Protein AF-A0A1Y1MPZ2-F1 (afdb_monomer)

Structure (mmCIF, N/CA/C/O backbone):
data_AF-A0A1Y1MPZ2-F1
#
_entry.id   AF-A0A1Y1MPZ2-F1
#
loop_
_atom_site.group_PDB
_atom_site.id
_atom_site.type_symbol
_atom_site.label_atom_id
_atom_site.label_alt_id
_atom_site.label_comp_id
_atom_site.label_asym_id
_atom_site.label_entity_id
_atom_site.label_seq_id
_atom_site.pdbx_PDB_ins_code
_atom_site.Cartn_x
_atom_site.Cartn_y
_atom_site.Cartn_z
_atom_site.occupancy
_atom_site.B_iso_or_equiv
_atom_site.auth_seq_id
_atom_site.auth_comp_id
_atom_site.auth_asym_id
_atom_site.auth_atom_id
_atom_site.pdbx_PDB_model_num
ATOM 1 N N . PHE A 1 1 ? 9.735 8.021 -10.356 1.00 77.62 1 PHE A N 1
ATOM 2 C CA . PHE A 1 1 ? 9.287 7.492 -9.052 1.00 77.62 1 PHE A CA 1
ATOM 3 C C . PHE A 1 1 ? 9.782 8.334 -7.875 1.00 77.62 1 PHE A C 1
ATOM 5 O O . PHE A 1 1 ? 8.952 8.778 -7.100 1.00 77.62 1 PHE A O 1
ATOM 12 N N . ASN A 1 2 ? 11.083 8.652 -7.779 1.00 78.06 2 ASN A N 1
ATOM 13 C CA . ASN A 1 2 ? 11.652 9.452 -6.675 1.00 78.06 2 ASN A CA 1
ATOM 14 C C . ASN A 1 2 ? 10.893 10.761 -6.372 1.00 78.06 2 ASN A C 1
ATOM 16 O O . ASN A 1 2 ? 10.450 10.949 -5.243 1.00 78.06 2 ASN A O 1
ATOM 20 N N . THR A 1 3 ? 10.667 11.617 -7.374 1.00 84.56 3 THR A N 1
ATOM 21 C CA . THR A 1 3 ? 9.892 12.864 -7.208 1.00 84.56 3 THR A CA 1
ATOM 22 C C . THR A 1 3 ? 8.439 12.598 -6.813 1.00 84.56 3 THR A C 1
ATOM 24 O O . THR A 1 3 ? 7.877 13.330 -6.008 1.00 84.56 3 THR A O 1
ATOM 27 N N . GLY A 1 4 ? 7.842 11.518 -7.328 1.00 84.25 4 GLY A N 1
ATOM 28 C CA . GLY A 1 4 ? 6.478 11.108 -6.990 1.00 84.25 4 GLY A CA 1
ATOM 29 C C . GLY A 1 4 ? 6.336 10.711 -5.521 1.00 84.25 4 GLY A C 1
ATOM 30 O O . GLY A 1 4 ? 5.434 11.198 -4.853 1.00 84.25 4 GLY A O 1
ATOM 31 N N . ILE A 1 5 ? 7.264 9.910 -4.980 1.00 87.06 5 ILE A N 1
ATOM 32 C CA . ILE A 1 5 ? 7.264 9.573 -3.546 1.00 87.06 5 ILE A CA 1
ATOM 33 C C . ILE A 1 5 ? 7.467 10.825 -2.693 1.00 87.06 5 ILE A C 1
ATOM 35 O O . ILE A 1 5 ? 6.791 10.989 -1.683 1.00 87.06 5 ILE A O 1
ATOM 39 N N . GLN A 1 6 ? 8.387 11.712 -3.080 1.00 88.12 6 GLN A N 1
ATOM 40 C CA . GLN A 1 6 ? 8.620 12.947 -2.330 1.00 88.12 6 GLN A CA 1
ATOM 41 C C . GLN A 1 6 ? 7.389 13.859 -2.331 1.00 88.12 6 GLN A C 1
ATOM 43 O O . GLN A 1 6 ? 7.034 14.399 -1.285 1.00 88.12 6 GLN A O 1
ATOM 48 N N . ALA A 1 7 ? 6.695 13.965 -3.465 1.00 89.44 7 ALA A N 1
ATOM 49 C CA . ALA A 1 7 ? 5.423 14.668 -3.544 1.00 89.44 7 ALA A CA 1
ATOM 50 C C . ALA A 1 7 ? 4.357 14.003 -2.658 1.00 89.44 7 ALA A C 1
ATOM 52 O O . ALA A 1 7 ? 3.693 14.694 -1.893 1.00 89.44 7 ALA A O 1
ATOM 53 N N . LEU A 1 8 ? 4.232 12.671 -2.691 1.00 89.75 8 LEU A N 1
ATOM 54 C CA . LEU A 1 8 ? 3.286 11.937 -1.844 1.00 89.75 8 LEU A CA 1
ATOM 55 C C . LEU A 1 8 ? 3.569 12.124 -0.349 1.00 89.75 8 LEU A C 1
ATOM 57 O O . LEU A 1 8 ? 2.631 12.301 0.419 1.00 89.75 8 LEU A O 1
ATOM 61 N N . LEU A 1 9 ? 4.837 12.138 0.068 1.00 90.06 9 LEU A N 1
ATOM 62 C CA . LEU A 1 9 ? 5.219 12.429 1.453 1.00 90.06 9 LEU A CA 1
ATOM 63 C C . LEU A 1 9 ? 4.809 13.846 1.858 1.00 90.06 9 LEU A C 1
ATOM 65 O O . LEU A 1 9 ? 4.215 14.035 2.918 1.00 90.06 9 LEU A O 1
ATOM 69 N N . LEU A 1 10 ? 5.091 14.841 1.013 1.00 89.38 10 LEU A N 1
ATOM 70 C CA . LEU A 1 10 ? 4.694 16.224 1.275 1.00 89.38 10 LEU A CA 1
ATOM 71 C C . LEU A 1 10 ? 3.170 16.354 1.393 1.00 89.38 10 LEU A C 1
ATOM 73 O O . LEU A 1 10 ? 2.674 16.977 2.332 1.00 89.38 10 LEU A O 1
ATOM 77 N N . ILE A 1 11 ? 2.432 15.732 0.470 1.00 88.44 11 ILE A N 1
ATOM 78 C CA . ILE A 1 11 ? 0.968 15.725 0.483 1.00 88.44 11 ILE A CA 1
ATOM 79 C C . ILE A 1 11 ? 0.456 15.017 1.738 1.00 88.44 11 ILE A C 1
ATOM 81 O O . ILE A 1 11 ? -0.431 15.555 2.385 1.00 88.44 11 ILE A O 1
ATOM 85 N N . GLN A 1 12 ? 1.043 13.888 2.150 1.00 88.00 12 GLN A N 1
ATOM 86 C CA . GLN A 1 12 ? 0.675 13.211 3.396 1.00 88.00 12 GLN A CA 1
ATOM 87 C C . GLN A 1 12 ? 0.804 14.153 4.600 1.00 88.00 12 GLN A C 1
ATOM 89 O O . GLN A 1 12 ? -0.113 14.244 5.413 1.00 88.00 12 GLN A O 1
ATOM 94 N N . HIS A 1 13 ? 1.928 14.866 4.713 1.00 87.12 13 HIS A N 1
ATOM 95 C CA . HIS A 1 13 ? 2.152 15.818 5.801 1.00 87.12 13 HIS A CA 1
ATOM 96 C C . HIS A 1 13 ? 1.120 16.953 5.794 1.00 87.12 13 HIS A C 1
ATOM 98 O O . HIS A 1 13 ? 0.600 17.317 6.848 1.00 87.12 13 HIS A O 1
ATOM 104 N N . LEU A 1 14 ? 0.786 17.483 4.616 1.00 85.62 14 LEU A N 1
ATOM 105 C CA . LEU A 1 14 ? -0.201 18.552 4.480 1.00 85.62 14 LEU A CA 1
ATOM 106 C C . LEU A 1 14 ? -1.631 18.067 4.766 1.00 85.62 14 LEU A C 1
ATOM 108 O O . LEU A 1 14 ? -2.375 18.738 5.484 1.00 85.62 14 LEU A O 1
ATOM 112 N N . SER A 1 15 ? -2.005 1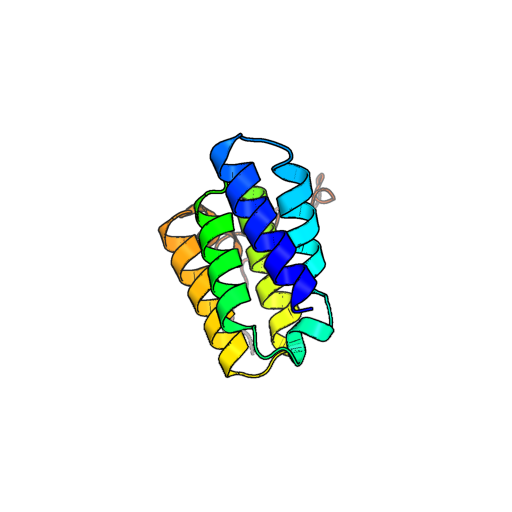6.901 4.235 1.00 84.88 15 SER A N 1
ATOM 113 C CA . SER A 1 15 ? -3.309 16.274 4.453 1.00 84.88 15 SER A CA 1
ATOM 114 C C . SER A 1 15 ? -3.516 15.934 5.925 1.00 84.88 15 SER A C 1
ATOM 116 O O . SER A 1 15 ? -4.572 16.254 6.456 1.00 84.88 15 SER A O 1
ATOM 118 N N . ALA A 1 16 ? -2.507 15.395 6.614 1.00 80.81 16 ALA A N 1
ATOM 119 C CA . ALA A 1 16 ? -2.590 15.116 8.048 1.00 80.81 16 ALA A CA 1
ATOM 120 C C . ALA A 1 16 ? -2.696 16.395 8.898 1.00 80.81 16 ALA A C 1
ATOM 122 O O . ALA A 1 16 ? -3.426 16.423 9.883 1.00 80.81 16 ALA A O 1
ATOM 123 N N . ALA A 1 17 ? -1.995 17.470 8.521 1.00 82.75 17 ALA A N 1
ATOM 124 C CA . ALA A 1 17 ? -2.002 18.717 9.287 1.00 82.75 17 ALA A CA 1
ATOM 125 C C . ALA A 1 17 ? -3.283 19.546 9.106 1.00 82.75 17 ALA A C 1
ATOM 127 O O . ALA A 1 17 ? -3.646 20.314 9.996 1.00 82.75 17 ALA A O 1
ATOM 128 N N . ARG A 1 18 ? -3.938 19.458 7.939 1.00 80.62 18 ARG A N 1
ATOM 129 C CA . ARG A 1 18 ? -5.064 20.341 7.582 1.00 80.62 18 ARG A CA 1
ATOM 130 C C . ARG A 1 18 ? -6.349 19.617 7.172 1.00 80.62 18 ARG A C 1
ATOM 132 O O . ARG A 1 18 ? -7.303 20.291 6.803 1.00 80.62 18 ARG A O 1
ATOM 139 N N . ASN A 1 19 ? -6.388 18.282 7.214 1.00 75.00 19 ASN A N 1
ATOM 140 C CA . ASN A 1 19 ? -7.499 17.449 6.719 1.00 75.00 19 ASN A CA 1
ATOM 141 C C . ASN A 1 19 ? -7.942 17.800 5.286 1.00 75.00 19 ASN A C 1
ATOM 143 O O . ASN A 1 19 ? -9.106 17.663 4.912 1.00 75.00 19 ASN A O 1
ATOM 147 N N . LEU A 1 20 ? -7.005 18.275 4.463 1.00 77.38 20 LEU A N 1
ATOM 148 C CA . LEU A 1 20 ? -7.274 18.681 3.089 1.00 77.38 20 LEU A CA 1
ATOM 149 C C . LEU A 1 20 ? -7.001 17.525 2.127 1.00 77.38 20 LEU A C 1
ATOM 151 O O . LEU A 1 20 ? -5.930 16.917 2.151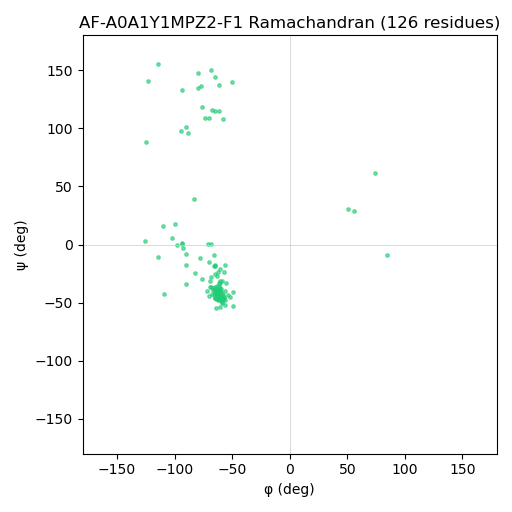 1.00 77.38 20 LEU A O 1
ATOM 155 N N . ALA A 1 21 ? -7.952 17.289 1.218 1.00 78.75 21 ALA A N 1
ATOM 156 C CA . ALA A 1 21 ? -7.815 16.384 0.074 1.00 78.75 21 ALA A CA 1
ATOM 157 C C . ALA A 1 21 ? -7.414 14.932 0.422 1.00 78.75 21 ALA A C 1
ATOM 159 O O . ALA A 1 21 ? -6.816 14.246 -0.408 1.00 78.75 21 ALA A O 1
ATOM 160 N N . THR A 1 22 ? -7.783 14.453 1.612 1.00 84.62 22 THR A N 1
ATOM 161 C CA . THR A 1 22 ? -7.447 13.118 2.130 1.00 84.62 22 THR A CA 1
ATOM 162 C C . THR A 1 22 ? -7.845 11.991 1.170 1.00 84.62 22 THR A C 1
ATOM 164 O O . THR A 1 22 ? -7.033 11.117 0.874 1.00 84.62 22 THR A O 1
ATOM 167 N N . ASP A 1 23 ? -9.040 12.051 0.576 1.00 87.44 23 ASP A N 1
ATOM 168 C CA . ASP A 1 23 ? -9.494 11.020 -0.370 1.00 87.44 23 ASP A CA 1
ATOM 169 C C . ASP A 1 23 ? -8.683 10.998 -1.668 1.00 87.44 23 ASP A C 1
ATOM 171 O O . ASP A 1 23 ? -8.343 9.930 -2.182 1.00 87.44 23 ASP A O 1
ATOM 175 N N . ARG A 1 24 ? -8.308 12.176 -2.185 1.00 90.19 24 ARG A N 1
ATOM 176 C CA . ARG A 1 24 ? -7.434 12.275 -3.365 1.00 90.19 24 ARG A CA 1
ATOM 177 C C . ARG A 1 24 ? -6.046 11.718 -3.068 1.00 90.19 24 ARG A C 1
ATOM 179 O O . ARG A 1 24 ? -5.474 11.037 -3.920 1.00 90.19 24 ARG A O 1
ATOM 186 N N . PHE A 1 25 ? -5.525 11.976 -1.869 1.00 92.88 25 PHE A N 1
ATOM 187 C CA . PHE A 1 25 ? -4.253 11.418 -1.425 1.00 92.88 25 PHE A CA 1
ATOM 188 C C . PHE A 1 25 ? -4.296 9.888 -1.404 1.00 92.88 25 PHE A C 1
ATOM 190 O O . PHE A 1 25 ? -3.469 9.262 -2.066 1.00 92.88 25 PHE A O 1
ATOM 197 N N . TYR A 1 26 ? -5.276 9.280 -0.727 1.00 95.19 26 TYR A N 1
ATOM 198 C CA . TYR A 1 26 ? -5.351 7.820 -0.651 1.00 95.19 26 TYR A CA 1
ATOM 199 C C . TYR A 1 26 ? -5.613 7.170 -2.004 1.00 95.19 26 TYR A C 1
ATOM 201 O O . TYR A 1 26 ? -5.024 6.133 -2.289 1.00 95.19 26 TYR A O 1
ATOM 209 N N . ARG A 1 27 ? -6.421 7.782 -2.873 1.00 94.81 27 ARG A N 1
ATOM 210 C CA . ARG A 1 27 ? -6.594 7.288 -4.244 1.00 94.81 27 ARG A CA 1
ATOM 211 C C . ARG A 1 27 ? -5.270 7.280 -5.011 1.00 94.81 27 ARG A C 1
ATOM 213 O O . ARG A 1 27 ? -4.911 6.265 -5.597 1.00 94.81 27 ARG A O 1
ATOM 220 N N . THR A 1 28 ? -4.515 8.376 -4.953 1.00 94.69 28 THR A N 1
ATOM 221 C CA . THR A 1 28 ? -3.208 8.471 -5.626 1.00 94.69 28 THR A CA 1
ATOM 222 C C . THR A 1 28 ? -2.206 7.472 -5.040 1.00 94.69 28 THR A C 1
ATOM 224 O O . THR A 1 28 ? -1.466 6.815 -5.771 1.00 94.69 28 THR A O 1
ATOM 227 N N . LEU A 1 29 ? -2.193 7.319 -3.712 1.00 96.25 29 LEU A N 1
ATOM 228 C CA . LEU A 1 29 ? -1.347 6.343 -3.031 1.00 96.25 29 LEU A CA 1
ATOM 229 C C . LEU A 1 29 ? -1.721 4.907 -3.430 1.00 96.25 29 LEU A C 1
ATOM 231 O O . LEU A 1 29 ? -0.830 4.102 -3.685 1.00 96.25 29 LEU A O 1
ATOM 235 N N . TYR A 1 30 ? -3.013 4.603 -3.549 1.00 97.19 30 TYR A N 1
ATOM 236 C CA . TYR A 1 30 ? -3.514 3.301 -3.982 1.00 97.19 30 TYR A CA 1
ATOM 237 C C . TYR A 1 30 ? -3.103 2.979 -5.421 1.00 97.19 30 TYR A C 1
ATOM 239 O O . TYR A 1 30 ? -2.582 1.901 -5.688 1.00 97.19 30 TYR A O 1
ATOM 247 N N . GLU A 1 31 ? -3.273 3.932 -6.340 1.00 95.38 31 GLU A N 1
ATOM 248 C CA . GLU A 1 31 ? -2.850 3.791 -7.738 1.00 95.38 31 GLU A CA 1
ATOM 249 C C . GLU A 1 31 ? -1.325 3.597 -7.845 1.00 95.38 31 GLU A C 1
ATOM 251 O O . GLU A 1 31 ? -0.853 2.792 -8.648 1.00 95.38 31 GLU A O 1
ATOM 256 N N . SER A 1 32 ? -0.544 4.258 -6.980 1.00 95.31 32 SER A N 1
ATOM 257 C CA . SER A 1 32 ? 0.922 4.156 -6.991 1.00 95.31 32 SER A CA 1
ATOM 258 C C . SER A 1 32 ? 1.475 2.764 -6.655 1.00 95.31 32 SER A C 1
ATOM 260 O O . SER A 1 32 ? 2.620 2.484 -7.008 1.00 95.31 32 SER A O 1
ATOM 262 N N . LEU A 1 33 ? 0.683 1.881 -6.028 1.00 95.69 33 LEU A N 1
ATOM 263 C CA . LEU A 1 33 ? 1.071 0.487 -5.760 1.00 95.69 33 LEU A CA 1
ATOM 264 C C . LEU A 1 33 ? 1.309 -0.310 -7.050 1.00 95.69 33 LEU A C 1
ATOM 266 O O . LEU A 1 33 ? 2.077 -1.266 -7.043 1.00 95.69 33 LEU A O 1
ATOM 270 N N . LEU A 1 34 ? 0.656 0.077 -8.148 1.00 94.44 34 LEU A N 1
ATOM 271 C CA . LEU A 1 34 ? 0.798 -0.561 -9.457 1.00 94.44 34 LEU A CA 1
ATOM 272 C C . LEU A 1 34 ? 1.843 0.110 -10.354 1.00 94.44 34 LEU A C 1
ATOM 274 O O . LEU A 1 34 ? 2.022 -0.313 -11.495 1.00 94.44 34 LEU A O 1
ATOM 278 N N . ASP A 1 35 ? 2.515 1.166 -9.890 1.00 93.38 35 ASP A N 1
ATOM 279 C CA . ASP A 1 35 ? 3.510 1.851 -10.709 1.00 93.38 35 ASP A CA 1
ATOM 280 C C . ASP A 1 35 ? 4.719 0.920 -10.927 1.00 93.38 35 ASP A C 1
ATOM 282 O O . ASP A 1 35 ? 5.435 0.618 -9.967 1.00 93.38 35 ASP A O 1
ATOM 286 N N . PRO A 1 36 ? 5.023 0.494 -12.169 1.00 91.50 36 PRO A N 1
ATOM 287 C CA . PRO A 1 36 ? 6.121 -0.438 -12.435 1.00 91.50 36 PRO A CA 1
ATOM 288 C C . PRO A 1 36 ? 7.480 0.126 -12.005 1.00 91.50 36 PRO A C 1
ATOM 290 O O . PRO A 1 36 ? 8.419 -0.621 -11.730 1.00 91.50 36 PRO A O 1
ATOM 293 N N . ARG A 1 37 ? 7.598 1.454 -11.878 1.00 93.06 37 ARG A N 1
ATOM 294 C CA . ARG A 1 37 ? 8.820 2.113 -11.408 1.00 93.06 37 ARG A CA 1
ATOM 295 C C . ARG A 1 37 ? 9.088 1.870 -9.918 1.00 93.06 37 ARG A C 1
ATOM 297 O O . ARG A 1 37 ? 10.204 2.137 -9.476 1.00 93.06 37 ARG A O 1
ATOM 304 N N . LEU A 1 38 ? 8.112 1.389 -9.141 1.00 92.38 38 LEU A N 1
ATOM 305 C CA . LEU A 1 38 ? 8.307 0.969 -7.749 1.00 92.38 38 LEU A CA 1
ATOM 306 C C . LEU A 1 38 ? 9.178 -0.294 -7.665 1.00 92.38 38 LEU A C 1
ATOM 308 O O . LEU A 1 38 ? 10.015 -0.398 -6.766 1.00 92.38 38 LEU A O 1
ATOM 312 N N . VAL A 1 39 ? 9.038 -1.222 -8.619 1.00 92.56 39 VAL A N 1
ATOM 313 C CA . VAL A 1 39 ? 9.743 -2.519 -8.637 1.00 92.56 39 VAL A CA 1
ATOM 314 C C . VAL A 1 39 ? 11.262 -2.345 -8.656 1.00 92.56 39 VAL A C 1
ATOM 316 O O . VAL A 1 39 ? 11.974 -3.065 -7.962 1.00 92.56 39 VAL A O 1
ATOM 319 N N . THR A 1 40 ? 11.762 -1.353 -9.390 1.00 91.12 40 THR A N 1
ATOM 320 C CA . THR A 1 40 ? 13.201 -1.084 -9.550 1.00 91.12 40 THR A CA 1
ATOM 321 C C . THR A 1 40 ? 13.703 0.086 -8.699 1.00 91.12 40 THR A C 1
ATOM 323 O O . THR A 1 40 ? 14.858 0.496 -8.813 1.00 91.12 40 THR A O 1
ATOM 326 N N . SER A 1 41 ? 12.857 0.662 -7.840 1.00 92.44 41 SER A N 1
ATOM 327 C CA . SER A 1 41 ? 13.219 1.857 -7.081 1.00 92.44 41 SER A CA 1
ATOM 328 C C . SER A 1 41 ? 14.133 1.567 -5.890 1.00 92.44 41 SER A C 1
ATOM 330 O O . SER A 1 41 ? 13.833 0.733 -5.041 1.00 92.44 41 SER A O 1
ATOM 332 N N . SER A 1 42 ? 15.158 2.404 -5.707 1.00 92.31 42 SER A N 1
ATOM 333 C CA . SER A 1 42 ? 15.963 2.460 -4.476 1.00 92.31 42 SER A CA 1
ATOM 334 C C . SER A 1 42 ? 15.231 3.065 -3.264 1.00 92.31 42 SER A C 1
ATOM 336 O O . SER A 1 42 ? 15.809 3.194 -2.187 1.00 92.31 42 SER A O 1
ATOM 338 N N . LYS A 1 43 ? 13.963 3.474 -3.414 1.00 92.44 43 LYS A N 1
ATOM 339 C CA . LYS A 1 43 ? 13.149 4.127 -2.372 1.00 92.44 43 LYS A CA 1
ATOM 340 C C . LYS A 1 43 ? 12.009 3.247 -1.854 1.00 92.44 43 LYS A C 1
ATOM 342 O O . LYS A 1 43 ? 11.112 3.744 -1.181 1.00 92.44 43 LYS A O 1
ATOM 347 N N . GLN A 1 44 ? 12.058 1.945 -2.119 1.00 94.62 44 GLN A N 1
ATOM 348 C CA . GLN A 1 44 ? 11.079 0.968 -1.640 1.00 94.62 44 GLN A CA 1
ATOM 349 C C . GLN A 1 44 ? 10.851 1.025 -0.121 1.00 94.62 44 GLN A C 1
ATOM 351 O O . GLN A 1 44 ? 9.709 1.087 0.324 1.00 94.62 44 GLN A O 1
ATOM 356 N N . ALA A 1 45 ? 11.917 1.106 0.682 1.00 95.06 45 ALA A N 1
ATOM 357 C CA . ALA A 1 45 ? 11.795 1.225 2.138 1.00 95.06 45 ALA A CA 1
ATOM 358 C C . ALA A 1 45 ? 11.069 2.513 2.568 1.00 95.06 45 ALA A C 1
ATOM 360 O O . ALA A 1 45 ? 10.234 2.499 3.473 1.00 95.06 45 ALA A O 1
ATOM 361 N N . LEU A 1 46 ? 11.349 3.635 1.900 1.00 95.00 46 LEU A N 1
ATOM 362 C CA . LEU A 1 46 ? 10.671 4.908 2.161 1.00 95.00 46 LEU A CA 1
ATOM 363 C C . LEU A 1 46 ? 9.177 4.822 1.816 1.00 95.00 46 LEU A C 1
ATOM 365 O O . LEU A 1 46 ? 8.341 5.336 2.555 1.00 95.00 46 LEU A O 1
ATOM 369 N N . TYR A 1 47 ? 8.849 4.134 0.724 1.00 96.19 47 TYR A N 1
ATOM 370 C CA . TYR A 1 47 ? 7.475 3.903 0.293 1.00 96.19 47 TYR A CA 1
ATOM 371 C C . TYR A 1 47 ? 6.687 3.020 1.276 1.00 96.19 47 TYR A C 1
ATOM 373 O O . TYR A 1 47 ? 5.566 3.363 1.639 1.00 96.19 47 TYR A O 1
ATOM 381 N N . LEU A 1 48 ? 7.289 1.940 1.787 1.00 97.06 48 LEU A N 1
ATOM 382 C CA . LEU A 1 48 ? 6.671 1.095 2.820 1.00 97.06 48 LEU A CA 1
ATOM 383 C C . LEU A 1 48 ? 6.381 1.879 4.110 1.00 97.06 48 LEU A C 1
ATOM 385 O O . LEU A 1 48 ? 5.313 1.731 4.701 1.00 97.06 48 LEU A O 1
ATOM 389 N N . ASN A 1 49 ? 7.295 2.766 4.516 1.00 95.81 49 ASN A N 1
ATOM 390 C CA . ASN A 1 49 ? 7.080 3.645 5.668 1.00 95.81 49 ASN A CA 1
ATOM 391 C C . ASN A 1 49 ? 5.931 4.638 5.44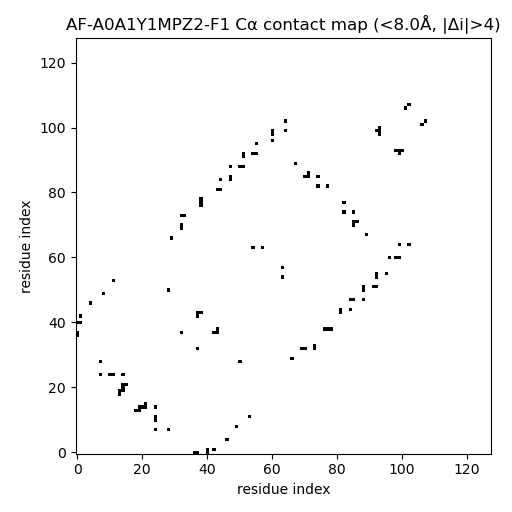2 1.00 95.81 49 ASN A C 1
ATOM 393 O O . ASN A 1 49 ? 5.133 4.871 6.351 1.00 95.81 49 ASN A O 1
ATOM 397 N N . LEU A 1 50 ? 5.835 5.217 4.240 1.00 95.69 50 LEU A N 1
ATOM 398 C CA . LEU A 1 50 ? 4.713 6.068 3.837 1.00 95.69 50 LEU A CA 1
ATOM 399 C C . LEU A 1 50 ? 3.386 5.300 3.931 1.00 95.69 50 LEU A C 1
ATOM 401 O O . LEU A 1 50 ? 2.465 5.791 4.579 1.00 95.69 50 LEU A O 1
ATOM 405 N N . LEU A 1 51 ? 3.311 4.094 3.354 1.00 97.06 51 LEU A N 1
ATOM 406 C CA . LEU A 1 51 ? 2.120 3.238 3.409 1.00 97.06 51 LEU A CA 1
ATOM 407 C C . LEU A 1 51 ? 1.688 2.956 4.846 1.00 97.06 51 LEU A C 1
ATOM 409 O O . LEU A 1 51 ? 0.536 3.204 5.193 1.00 97.06 51 LEU A O 1
ATOM 413 N N . LEU A 1 52 ? 2.611 2.482 5.688 1.00 96.88 52 LEU A N 1
ATOM 414 C CA . LEU A 1 52 ? 2.306 2.157 7.078 1.00 96.88 52 LEU A CA 1
ATOM 415 C C . LEU A 1 52 ? 1.782 3.379 7.832 1.00 96.88 52 LEU A C 1
ATOM 417 O O . LEU A 1 52 ? 0.742 3.309 8.479 1.00 96.88 52 LEU A O 1
ATOM 421 N N . ARG A 1 53 ? 2.485 4.513 7.734 1.00 94.94 53 ARG A N 1
ATOM 422 C CA . ARG A 1 53 ? 2.095 5.747 8.427 1.00 94.94 53 ARG A CA 1
ATOM 423 C C . ARG A 1 53 ? 0.744 6.267 7.948 1.00 94.94 53 ARG A C 1
ATOM 425 O O . ARG A 1 53 ? -0.056 6.673 8.778 1.00 94.94 53 ARG A O 1
ATOM 432 N N . ALA A 1 54 ? 0.506 6.266 6.636 1.00 94.44 54 ALA A N 1
ATOM 433 C CA . ALA A 1 54 ? -0.748 6.731 6.057 1.00 94.44 54 ALA A CA 1
ATOM 434 C C . ALA A 1 54 ? -1.910 5.846 6.515 1.00 94.44 54 ALA A C 1
ATOM 436 O O . ALA A 1 54 ? -2.845 6.336 7.136 1.00 94.44 54 ALA A O 1
ATOM 437 N N . LEU A 1 55 ? -1.810 4.533 6.308 1.00 96.19 55 LEU A N 1
ATOM 438 C CA . LEU A 1 55 ? -2.906 3.608 6.595 1.00 96.19 55 LEU A CA 1
ATOM 439 C C . LEU A 1 55 ? -3.190 3.456 8.093 1.00 96.19 55 LEU A C 1
ATOM 441 O O . LEU A 1 55 ? -4.346 3.300 8.461 1.00 96.19 55 LEU A O 1
ATOM 445 N N . LYS A 1 56 ? -2.187 3.576 8.977 1.00 94.38 56 LYS A N 1
ATOM 446 C CA . LYS A 1 56 ? -2.434 3.614 10.433 1.00 94.38 56 LYS A CA 1
ATOM 447 C C . LYS A 1 56 ? -3.228 4.843 10.880 1.00 94.38 56 LYS A C 1
ATOM 449 O O . LYS A 1 56 ? -3.856 4.789 11.929 1.00 94.38 56 LYS A O 1
ATOM 454 N N . SER A 1 57 ? -3.173 5.939 10.124 1.00 90.88 57 SER A N 1
ATOM 455 C CA . SER A 1 57 ? -3.939 7.164 10.399 1.00 90.88 57 SER A CA 1
ATOM 456 C C . SER A 1 57 ? -5.279 7.226 9.664 1.00 90.88 57 SER A C 1
ATOM 458 O O . SER A 1 57 ? -5.982 8.231 9.756 1.00 90.88 57 SER A O 1
ATOM 460 N N . ASP A 1 58 ? -5.617 6.192 8.897 1.00 91.44 58 ASP A N 1
ATOM 461 C CA . ASP A 1 58 ? -6.851 6.151 8.133 1.00 91.44 58 ASP A CA 1
ATOM 462 C C . ASP A 1 58 ? -8.042 5.776 9.026 1.00 91.44 58 ASP A C 1
ATOM 464 O O . ASP A 1 58 ? -7.968 4.839 9.818 1.00 91.44 58 ASP A O 1
ATOM 468 N N . VAL A 1 59 ? -9.147 6.505 8.883 1.00 89.12 59 VAL A N 1
ATOM 469 C CA . VAL A 1 59 ? -10.406 6.243 9.594 1.00 89.12 59 VAL A CA 1
ATOM 470 C C . VAL A 1 59 ? -11.325 5.290 8.825 1.00 89.12 59 VAL A C 1
ATOM 472 O O . VAL A 1 59 ? -12.246 4.727 9.411 1.00 89.12 59 VAL A O 1
ATOM 475 N N . ASP A 1 60 ? -11.097 5.093 7.520 1.00 92.69 60 ASP A N 1
ATOM 476 C CA . ASP A 1 60 ? -11.908 4.196 6.694 1.00 92.69 60 ASP A CA 1
ATOM 477 C C . ASP A 1 60 ? -11.279 2.798 6.605 1.00 92.69 60 ASP A C 1
ATOM 479 O O . ASP A 1 60 ? -10.416 2.511 5.770 1.00 92.69 60 ASP A O 1
ATOM 483 N N . VAL A 1 61 ? -11.769 1.883 7.442 1.00 93.06 61 VAL A N 1
ATOM 484 C CA . VAL A 1 61 ? -11.311 0.486 7.487 1.00 93.06 61 VAL A CA 1
ATOM 485 C C . VAL A 1 61 ? -11.526 -0.239 6.153 1.00 93.06 61 VAL A C 1
ATOM 487 O O . VAL A 1 61 ? -10.720 -1.095 5.781 1.00 93.06 61 VAL A O 1
ATOM 490 N N . ARG A 1 62 ? -12.566 0.109 5.379 1.00 93.56 62 ARG A N 1
ATOM 491 C CA . ARG A 1 62 ? -12.815 -0.513 4.064 1.00 93.56 62 ARG A CA 1
ATOM 492 C C . ARG A 1 62 ? -11.695 -0.170 3.091 1.00 93.56 62 ARG A C 1
ATOM 494 O O . ARG A 1 62 ? -11.240 -1.032 2.337 1.00 93.56 62 ARG A O 1
ATOM 501 N N . ARG A 1 63 ? -11.190 1.063 3.161 1.00 95.62 63 ARG A N 1
ATOM 502 C CA . ARG A 1 63 ? -10.025 1.498 2.389 1.00 95.62 63 ARG A CA 1
ATOM 503 C C . ARG A 1 63 ? -8.769 0.747 2.818 1.00 95.62 63 ARG A C 1
ATOM 505 O O . ARG A 1 63 ? -8.078 0.209 1.956 1.00 95.62 63 ARG A O 1
ATOM 512 N N . VAL A 1 64 ? -8.517 0.605 4.121 1.00 96.69 64 VAL A N 1
ATOM 513 C CA . VAL A 1 64 ? -7.380 -0.186 4.635 1.00 96.69 64 VAL A CA 1
ATOM 514 C C . VAL A 1 64 ? -7.438 -1.640 4.142 1.00 96.69 64 VAL A C 1
ATOM 516 O O . VAL A 1 64 ? -6.431 -2.160 3.655 1.00 96.69 64 VAL A O 1
ATOM 519 N N . LYS A 1 65 ? -8.620 -2.275 4.169 1.00 95.69 65 LYS A N 1
ATOM 520 C CA . LYS A 1 65 ? -8.846 -3.616 3.600 1.00 95.69 65 LYS A CA 1
ATOM 521 C C . LYS A 1 65 ? -8.500 -3.668 2.106 1.00 95.69 65 LYS A C 1
ATOM 523 O O . LYS A 1 65 ? -7.767 -4.560 1.679 1.00 95.69 65 LYS A O 1
ATOM 528 N N . ALA A 1 66 ? -8.964 -2.700 1.314 1.00 96.19 66 ALA A N 1
ATOM 529 C CA . ALA A 1 66 ? -8.663 -2.631 -0.118 1.00 96.19 66 ALA A CA 1
ATOM 530 C C . ALA A 1 66 ? -7.154 -2.491 -0.397 1.00 96.19 66 ALA A C 1
ATOM 532 O O . ALA A 1 66 ? -6.631 -3.126 -1.318 1.00 96.19 66 ALA A O 1
ATOM 533 N N . PHE A 1 67 ? -6.444 -1.695 0.409 1.00 98.00 67 PHE A N 1
ATOM 534 C CA . PHE A 1 67 ? -4.987 -1.567 0.350 1.00 98.00 67 PHE A CA 1
ATOM 535 C C . PHE A 1 67 ? -4.285 -2.889 0.666 1.00 98.00 67 PHE A C 1
ATOM 537 O O . PHE A 1 67 ? -3.420 -3.301 -0.105 1.00 98.00 67 PHE A O 1
ATOM 544 N N . ALA A 1 68 ? -4.677 -3.579 1.741 1.00 97.12 68 ALA A N 1
ATOM 545 C CA . ALA A 1 68 ? -4.099 -4.872 2.108 1.00 97.12 68 ALA A CA 1
ATOM 546 C C . ALA A 1 68 ? -4.239 -5.901 0.971 1.00 97.12 68 ALA A C 1
ATOM 548 O O . ALA A 1 68 ? -3.250 -6.523 0.579 1.00 97.12 68 ALA A O 1
ATOM 549 N N . LYS A 1 69 ? -5.429 -6.001 0.359 1.00 96.19 69 LYS A N 1
ATOM 550 C CA . LYS A 1 69 ? -5.657 -6.861 -0.818 1.00 96.19 69 LYS A CA 1
ATOM 551 C C . LYS A 1 69 ? -4.730 -6.498 -1.977 1.00 96.19 69 LYS A C 1
ATOM 553 O O . LYS A 1 69 ? -4.093 -7.376 -2.555 1.00 96.19 69 LYS A O 1
ATOM 558 N N . ARG A 1 70 ? -4.602 -5.205 -2.295 1.00 97.44 70 ARG A N 1
ATOM 559 C CA . ARG A 1 70 ? -3.736 -4.735 -3.387 1.00 97.44 70 ARG A CA 1
ATOM 560 C C . ARG A 1 70 ? -2.262 -5.055 -3.139 1.00 97.44 70 ARG A C 1
ATOM 562 O O . ARG A 1 70 ? -1.584 -5.487 -4.064 1.00 97.44 70 ARG A O 1
ATOM 569 N N . MET A 1 71 ? -1.771 -4.869 -1.914 1.00 97.69 71 MET A N 1
ATOM 570 C CA . MET A 1 71 ? -0.389 -5.203 -1.546 1.00 97.69 71 MET A CA 1
ATOM 571 C C . MET A 1 71 ? -0.085 -6.687 -1.788 1.00 97.69 71 MET A C 1
ATOM 573 O O . MET A 1 71 ? 0.959 -7.023 -2.348 1.00 97.69 71 MET A O 1
ATOM 577 N N . LEU A 1 72 ? -1.016 -7.576 -1.432 1.00 96.25 72 LEU A N 1
ATOM 578 C CA . LEU A 1 72 ? -0.871 -9.008 -1.695 1.00 96.25 72 LEU A CA 1
ATOM 579 C C . LEU A 1 72 ? -0.915 -9.318 -3.196 1.00 96.25 72 LEU A C 1
ATOM 581 O O . LEU A 1 72 ? -0.065 -10.057 -3.684 1.00 96.25 72 LEU A O 1
ATOM 585 N N . GLN A 1 73 ? -1.830 -8.696 -3.948 1.00 95.94 73 GLN A N 1
ATOM 586 C CA . GLN A 1 73 ? -1.933 -8.877 -5.403 1.00 95.94 73 GLN A CA 1
ATOM 587 C C . GLN A 1 73 ? -0.625 -8.537 -6.131 1.00 95.94 73 GLN A C 1
ATOM 589 O O . GLN A 1 73 ? -0.178 -9.303 -6.983 1.00 95.94 73 GLN A O 1
ATOM 594 N N . ILE A 1 74 ? 0.017 -7.415 -5.784 1.00 96.19 74 ILE A N 1
ATOM 595 C CA . ILE A 1 74 ? 1.267 -6.993 -6.435 1.00 96.19 74 ILE A CA 1
ATOM 596 C C . ILE A 1 74 ? 2.496 -7.765 -5.948 1.00 96.19 74 ILE A C 1
ATOM 598 O O . ILE A 1 74 ? 3.556 -7.645 -6.553 1.00 96.19 74 ILE A O 1
ATOM 602 N N . SER A 1 75 ? 2.397 -8.541 -4.864 1.00 95.88 75 SER A N 1
ATOM 603 C CA . SER A 1 75 ? 3.565 -9.186 -4.248 1.00 95.88 75 SER A CA 1
ATOM 604 C C . SER A 1 75 ? 4.310 -10.120 -5.211 1.00 95.88 75 SER A C 1
ATOM 606 O O . SER A 1 75 ? 5.531 -10.199 -5.148 1.00 95.88 75 SER A O 1
ATOM 608 N N . SER A 1 76 ? 3.610 -10.754 -6.158 1.00 93.75 76 SER A N 1
ATOM 609 C CA . SER A 1 76 ? 4.222 -11.607 -7.194 1.00 93.75 76 SER A CA 1
ATOM 610 C C . SER A 1 76 ? 5.124 -10.851 -8.182 1.00 93.75 76 SER A C 1
ATOM 612 O O . SER A 1 76 ? 5.959 -11.462 -8.843 1.00 93.75 76 SER A O 1
ATOM 614 N N . LEU A 1 77 ? 4.982 -9.525 -8.272 1.00 94.06 77 LEU A N 1
ATOM 615 C CA . LEU A 1 77 ? 5.759 -8.657 -9.163 1.00 94.06 77 LEU A CA 1
ATOM 616 C C . LEU A 1 77 ? 7.043 -8.128 -8.507 1.00 94.06 77 LEU A C 1
ATOM 618 O O . LEU A 1 77 ?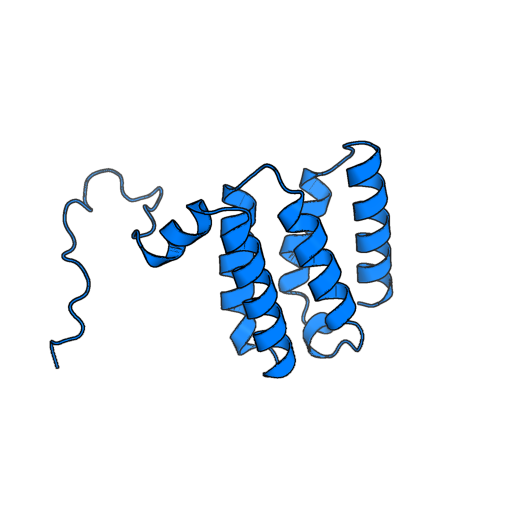 7.856 -7.479 -9.167 1.00 94.06 77 LEU A O 1
ATOM 622 N N . HIS A 1 78 ? 7.221 -8.362 -7.205 1.00 95.88 78 HIS A N 1
ATOM 623 C CA . HIS A 1 78 ? 8.292 -7.776 -6.410 1.00 95.88 78 HIS A CA 1
ATOM 624 C C . HIS A 1 78 ? 9.293 -8.815 -5.902 1.00 95.88 78 HIS A C 1
ATOM 626 O O . HIS A 1 78 ? 8.992 -9.991 -5.724 1.00 95.88 78 HIS A O 1
ATOM 632 N N . GLN A 1 79 ? 10.513 -8.350 -5.629 1.00 95.88 79 GLN A N 1
ATOM 633 C CA . GLN A 1 79 ? 11.563 -9.177 -5.037 1.00 95.88 79 GLN A CA 1
ATOM 634 C C . GLN A 1 79 ? 11.221 -9.558 -3.585 1.00 95.88 79 GLN A C 1
ATOM 636 O O . GLN A 1 79 ? 10.610 -8.745 -2.877 1.00 95.88 79 GLN A O 1
ATOM 641 N N . PRO A 1 80 ? 11.681 -10.726 -3.092 1.00 97.19 80 PRO A N 1
ATOM 642 C CA . PRO A 1 80 ? 11.345 -11.219 -1.754 1.00 97.19 80 PRO A CA 1
ATOM 643 C C . PRO A 1 80 ? 11.529 -10.208 -0.604 1.00 97.19 80 PRO A C 1
ATOM 645 O O . PRO A 1 80 ? 10.630 -10.115 0.231 1.00 97.19 80 PRO A O 1
ATOM 648 N N . PRO A 1 81 ? 12.598 -9.379 -0.552 1.00 96.50 81 PRO A N 1
ATOM 649 C CA . PRO A 1 81 ? 12.759 -8.397 0.525 1.00 96.50 81 PRO A CA 1
ATOM 650 C C . PRO A 1 81 ? 11.619 -7.373 0.601 1.00 96.50 81 PRO A C 1
ATOM 652 O O . PRO A 1 81 ? 11.191 -6.994 1.690 1.00 96.50 81 PRO A O 1
ATOM 655 N N . PHE A 1 82 ? 11.103 -6.936 -0.551 1.00 96.75 82 PHE A N 1
ATOM 656 C CA . PHE A 1 82 ? 9.992 -5.990 -0.597 1.00 96.75 82 PHE A CA 1
ATOM 657 C C . PHE A 1 82 ? 8.680 -6.648 -0.173 1.00 96.75 82 PHE A C 1
ATOM 659 O O . PHE A 1 82 ? 7.911 -6.047 0.575 1.00 96.75 82 PHE A O 1
ATOM 666 N N . VAL A 1 83 ? 8.456 -7.896 -0.595 1.00 98.00 83 VAL A N 1
ATOM 667 C CA . VAL A 1 83 ? 7.282 -8.687 -0.203 1.00 98.00 83 VAL A CA 1
ATOM 668 C C . VAL A 1 83 ? 7.241 -8.878 1.312 1.00 98.00 83 VAL A C 1
ATOM 670 O O . VAL A 1 83 ? 6.212 -8.609 1.927 1.00 98.00 83 VAL A O 1
ATOM 673 N N . CYS A 1 84 ? 8.366 -9.226 1.946 1.00 98.12 84 CYS A N 1
ATOM 674 C CA . CYS A 1 84 ? 8.463 -9.277 3.409 1.00 98.12 84 CYS A CA 1
ATOM 675 C C . CYS A 1 84 ? 8.095 -7.932 4.055 1.00 98.12 84 CYS A C 1
ATOM 677 O O . CYS A 1 84 ? 7.398 -7.895 5.068 1.00 98.12 84 CYS A O 1
ATOM 679 N N . GLY A 1 85 ? 8.518 -6.822 3.445 1.00 97.94 85 GLY A N 1
ATOM 680 C CA . GLY A 1 85 ? 8.142 -5.476 3.867 1.00 97.94 85 GLY A CA 1
ATOM 681 C C . GLY A 1 85 ? 6.637 -5.202 3.774 1.00 97.94 85 GLY A C 1
ATOM 682 O O . GLY A 1 85 ? 6.063 -4.660 4.715 1.00 97.94 85 GLY A O 1
ATOM 683 N N . LEU A 1 86 ? 5.972 -5.608 2.688 1.00 98.00 86 LEU A N 1
ATOM 684 C CA . LEU A 1 86 ? 4.514 -5.494 2.554 1.00 98.00 86 LEU A CA 1
ATOM 685 C C . LEU A 1 86 ? 3.780 -6.332 3.606 1.00 98.00 86 LEU A C 1
ATOM 687 O O . LEU A 1 86 ? 2.869 -5.830 4.262 1.00 98.00 86 LEU A O 1
ATOM 691 N N . LEU A 1 87 ? 4.204 -7.581 3.817 1.00 97.50 87 LEU A N 1
ATOM 692 C CA . LEU A 1 87 ? 3.618 -8.462 4.831 1.00 97.50 87 LEU A CA 1
ATOM 693 C C . LEU A 1 87 ? 3.794 -7.896 6.245 1.00 97.50 87 LEU A C 1
ATOM 695 O O . LEU A 1 87 ? 2.863 -7.948 7.047 1.00 97.50 87 LEU A O 1
ATOM 699 N N . TYR A 1 88 ? 4.945 -7.286 6.535 1.00 97.56 88 TYR A N 1
ATOM 700 C CA . TYR A 1 88 ? 5.177 -6.568 7.788 1.00 97.56 88 TYR A CA 1
ATOM 701 C C . TYR A 1 88 ? 4.208 -5.391 7.971 1.00 97.56 88 TYR A C 1
ATOM 703 O O . TYR A 1 88 ? 3.635 -5.226 9.050 1.00 97.56 88 TYR A O 1
ATOM 711 N N . VAL A 1 89 ? 3.982 -4.591 6.921 1.00 98.00 89 VAL A N 1
ATOM 712 C CA . VAL A 1 89 ? 3.000 -3.495 6.955 1.00 98.00 89 VAL A CA 1
ATOM 713 C C . VAL A 1 89 ? 1.600 -4.037 7.251 1.00 98.00 89 VAL A C 1
ATOM 715 O O . VAL A 1 89 ? 0.936 -3.527 8.150 1.00 98.00 89 VAL A O 1
ATOM 718 N N . ILE A 1 90 ? 1.168 -5.097 6.560 1.00 97.00 90 ILE A N 1
ATOM 719 C CA . ILE A 1 90 ? -0.149 -5.722 6.768 1.00 97.00 90 ILE A CA 1
ATOM 720 C C . ILE A 1 90 ? -0.290 -6.255 8.201 1.00 97.00 90 ILE A C 1
ATOM 722 O O . ILE A 1 90 ? -1.310 -6.011 8.846 1.00 97.00 90 ILE A O 1
ATOM 726 N N . ALA A 1 91 ? 0.733 -6.933 8.729 1.00 95.81 91 ALA A N 1
ATOM 727 C CA . ALA A 1 91 ? 0.720 -7.462 10.092 1.00 95.81 91 ALA A CA 1
ATOM 728 C C . ALA A 1 91 ? 0.541 -6.351 11.141 1.00 95.81 91 ALA A C 1
ATOM 730 O O . ALA A 1 91 ? -0.247 -6.501 12.075 1.00 95.81 91 ALA A O 1
ATOM 731 N N . HIS A 1 92 ? 1.207 -5.207 10.962 1.00 95.69 92 HIS A N 1
ATOM 732 C CA . HIS A 1 92 ? 1.020 -4.043 11.835 1.00 95.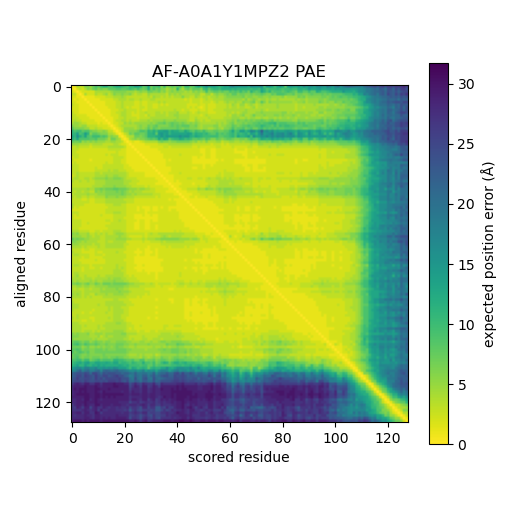69 92 HIS A CA 1
ATOM 733 C C . HIS A 1 92 ? -0.344 -3.380 11.690 1.00 95.69 92 HIS A C 1
ATOM 735 O O . HIS A 1 92 ? -0.910 -2.910 12.680 1.00 95.69 92 HIS A O 1
ATOM 741 N N . LEU A 1 93 ? -0.888 -3.327 10.474 1.00 96.12 93 LEU A N 1
ATOM 742 C CA . LEU A 1 93 ? -2.236 -2.808 10.262 1.00 96.12 93 LEU A CA 1
ATOM 743 C C . LEU A 1 93 ? -3.272 -3.686 10.957 1.00 96.12 93 LEU A C 1
ATOM 745 O O . LEU A 1 93 ? -4.166 -3.144 11.593 1.00 96.12 93 LEU A O 1
ATOM 749 N N . ARG A 1 94 ? -3.108 -5.012 10.948 1.00 94.19 94 ARG A N 1
ATOM 750 C CA . ARG A 1 94 ? -3.994 -5.936 11.673 1.00 94.19 94 ARG A CA 1
ATOM 751 C C . ARG A 1 94 ? -4.004 -5.697 13.188 1.00 94.19 94 ARG A C 1
ATOM 753 O O . ARG A 1 94 ? -5.044 -5.853 13.813 1.00 94.19 94 ARG A O 1
ATOM 760 N N . GLN A 1 95 ? -2.884 -5.270 13.777 1.00 93.94 95 GLN A N 1
ATOM 761 C CA . GLN A 1 95 ? -2.844 -4.883 15.198 1.00 93.94 95 GLN A CA 1
ATOM 762 C C . GLN A 1 95 ? -3.632 -3.596 15.484 1.00 93.94 95 GLN A C 1
ATOM 764 O O . GLN A 1 95 ? -4.109 -3.404 16.596 1.00 93.94 95 GLN A O 1
ATOM 769 N N . THR A 1 96 ? -3.746 -2.703 14.495 1.00 93.69 96 THR A N 1
ATOM 770 C CA . THR A 1 96 ? -4.456 -1.417 14.624 1.00 93.69 96 THR A CA 1
ATOM 771 C C . THR A 1 96 ? -5.938 -1.548 14.256 1.00 93.69 96 THR A C 1
ATOM 773 O O . THR A 1 96 ? -6.784 -0.900 14.859 1.00 93.69 96 THR A O 1
ATOM 776 N N . PHE A 1 97 ? -6.250 -2.412 13.289 1.00 93.75 97 PHE A N 1
ATOM 777 C CA . PHE A 1 97 ? -7.584 -2.662 12.754 1.00 93.75 97 PHE A CA 1
ATOM 778 C C . PHE A 1 97 ? -7.893 -4.164 12.860 1.00 93.75 97 PHE A C 1
ATOM 780 O O . PHE A 1 97 ? -7.620 -4.905 11.914 1.00 93.75 97 PHE A O 1
ATOM 787 N N . PRO A 1 98 ? -8.449 -4.644 13.989 1.00 91.06 98 PRO A N 1
ATOM 788 C CA . PRO A 1 98 ? -8.781 -6.060 14.174 1.00 91.06 98 PRO A CA 1
ATOM 789 C C . PRO A 1 98 ? -9.691 -6.614 13.071 1.00 91.06 98 PRO A C 1
ATOM 791 O O . PRO A 1 98 ? -9.504 -7.744 12.629 1.00 91.06 98 PRO A O 1
ATOM 794 N N . ASP A 1 99 ? -10.585 -5.780 12.531 1.00 90.44 99 ASP A N 1
ATOM 795 C CA . ASP A 1 99 ? -11.472 -6.094 11.405 1.00 90.44 99 ASP A CA 1
ATOM 796 C C . ASP A 1 99 ? -10.736 -6.552 10.142 1.00 90.44 99 ASP A C 1
AT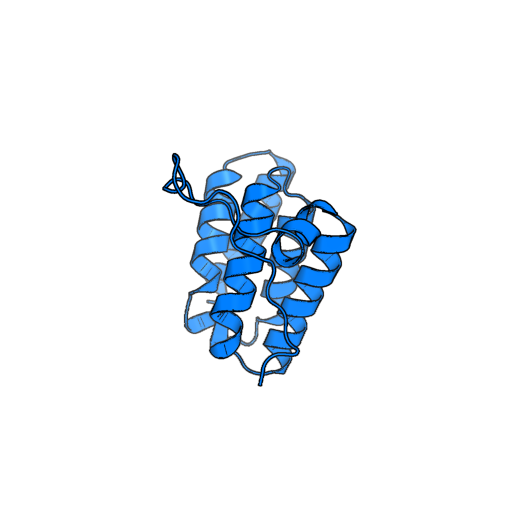OM 798 O O . ASP A 1 99 ? -11.351 -7.141 9.257 1.00 90.44 99 ASP A O 1
ATOM 802 N N . LEU A 1 100 ? -9.428 -6.306 10.013 1.00 90.50 100 LEU A N 1
ATOM 803 C CA . LEU A 1 100 ? -8.633 -6.848 8.910 1.00 90.50 100 LEU A CA 1
ATOM 804 C C . LEU A 1 100 ? -8.603 -8.387 8.924 1.00 90.50 100 LEU A C 1
ATOM 806 O O . LEU A 1 100 ? -8.408 -8.985 7.872 1.00 90.50 100 LEU A O 1
ATOM 810 N N . SER A 1 101 ? -8.828 -9.016 10.085 1.00 88.25 101 SER A N 1
ATOM 811 C CA . SER A 1 101 ? -8.898 -10.476 10.245 1.00 88.25 101 SER A CA 1
ATOM 812 C C . SER A 1 101 ? -10.040 -11.101 9.436 1.00 88.25 101 SER A C 1
ATOM 814 O O . SER A 1 101 ? -9.857 -12.155 8.837 1.00 88.25 101 SER A O 1
ATOM 816 N N . THR A 1 102 ? -11.158 -10.380 9.280 1.00 91.19 102 THR A N 1
ATOM 817 C CA . THR A 1 102 ? -12.298 -10.813 8.443 1.00 91.19 102 THR A CA 1
ATOM 818 C C . THR A 1 102 ? -11.910 -11.094 6.991 1.00 91.19 102 THR A C 1
ATOM 820 O O . THR A 1 102 ? -12.564 -11.884 6.335 1.00 91.19 102 THR A O 1
ATOM 823 N N . LEU A 1 103 ? -10.814 -10.513 6.480 1.00 89.69 103 LEU A N 1
ATOM 824 C CA . LEU A 1 103 ? -10.317 -10.826 5.133 1.00 89.69 103 LEU A CA 1
ATO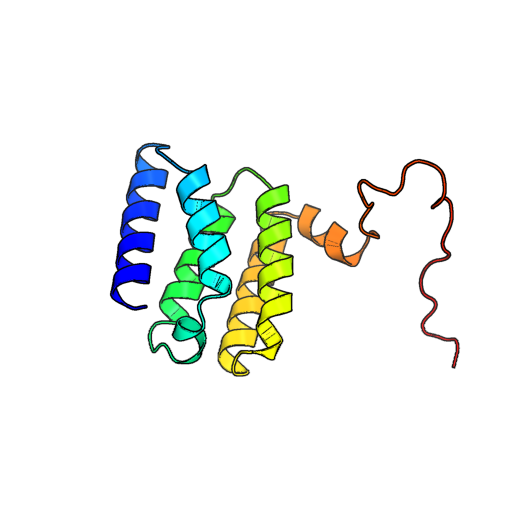M 825 C C . LEU A 1 103 ? -9.836 -12.275 4.970 1.00 89.69 103 LEU A C 1
ATOM 827 O O . LEU A 1 103 ? -9.629 -12.714 3.842 1.00 89.69 103 LEU A O 1
ATOM 831 N N . VAL A 1 104 ? -9.572 -12.960 6.080 1.00 87.94 104 VAL A N 1
ATOM 832 C CA . VAL A 1 104 ? -9.124 -14.354 6.133 1.00 87.94 104 VAL A CA 1
ATOM 833 C C . VAL A 1 104 ? -10.239 -15.243 6.670 1.00 87.94 104 VAL A C 1
ATOM 835 O O . VAL A 1 104 ? -10.450 -16.335 6.152 1.00 87.94 104 VAL A O 1
ATOM 838 N N . ASP A 1 105 ? -10.921 -14.765 7.709 1.00 89.75 105 ASP A N 1
ATOM 839 C CA . ASP A 1 105 ? -11.869 -15.558 8.487 1.00 89.75 105 ASP A CA 1
ATOM 840 C C . ASP A 1 105 ? -13.258 -15.629 7.822 1.00 89.75 105 ASP A C 1
ATOM 842 O O . ASP A 1 105 ? -14.000 -16.584 8.046 1.00 89.75 105 ASP A O 1
ATOM 846 N N . GLU A 1 106 ? -13.606 -14.647 6.981 1.00 88.50 106 GLU A N 1
ATOM 847 C CA . GLU A 1 106 ? -14.918 -14.535 6.343 1.00 88.50 106 GLU A CA 1
ATOM 848 C C . GLU A 1 106 ? -14.795 -14.493 4.809 1.00 88.50 106 GLU A C 1
ATOM 850 O O . GLU A 1 106 ? -13.894 -13.841 4.267 1.00 88.50 106 GLU A O 1
ATOM 855 N N . PRO A 1 107 ? -15.704 -15.159 4.072 1.00 82.06 107 PRO A N 1
ATOM 856 C CA . PRO A 1 107 ? -15.777 -15.009 2.625 1.00 82.06 107 PRO A CA 1
ATOM 857 C C . PRO A 1 107 ? -16.176 -13.574 2.249 1.00 82.06 107 PRO A C 1
ATOM 859 O O . PRO A 1 107 ? -16.977 -12.925 2.923 1.00 82.06 107 PRO A O 1
ATOM 862 N N . GLU A 1 108 ? -15.625 -13.063 1.147 1.00 76.94 108 GLU A N 1
ATOM 863 C CA . GLU A 1 10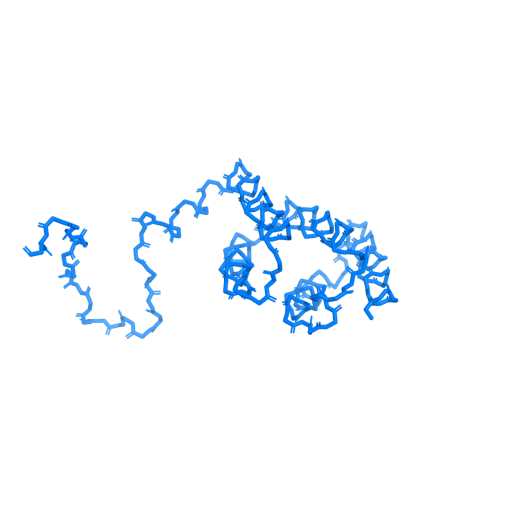8 ? -15.991 -11.742 0.635 1.00 76.94 108 GLU A CA 1
ATOM 864 C C . GLU A 1 108 ? -17.413 -11.783 0.065 1.00 76.94 108 GLU A C 1
ATOM 866 O O . GLU A 1 108 ? -17.632 -12.370 -0.990 1.00 76.94 108 GLU A O 1
ATOM 871 N N . ALA A 1 109 ? -18.366 -11.144 0.750 1.00 71.06 109 ALA A N 1
ATOM 872 C CA . ALA A 1 109 ? -19.707 -10.934 0.215 1.00 71.06 109 ALA A CA 1
ATOM 873 C C . ALA A 1 109 ? -19.616 -10.020 -1.015 1.00 71.06 109 ALA A C 1
ATOM 875 O O . ALA A 1 109 ? -19.195 -8.860 -0.913 1.00 71.06 109 ALA A O 1
ATOM 876 N N . SER A 1 110 ? -19.961 -10.539 -2.191 1.00 66.56 110 SER A N 1
ATOM 877 C CA . SER A 1 110 ? -19.984 -9.743 -3.408 1.00 66.56 110 SER A CA 1
ATOM 878 C C . SER A 1 110 ? -21.268 -8.916 -3.464 1.00 66.56 110 SER A C 1
ATOM 880 O O . SER A 1 110 ? -22.331 -9.333 -3.022 1.00 66.56 110 SER A O 1
ATOM 882 N N . ILE A 1 111 ? -21.192 -7.724 -4.058 1.00 58.06 111 ILE A N 1
ATOM 883 C CA . ILE A 1 111 ? -22.363 -6.855 -4.294 1.00 58.06 111 ILE A CA 1
ATOM 884 C C . ILE A 1 111 ? -23.334 -7.508 -5.308 1.00 58.06 111 ILE A C 1
ATOM 886 O O . ILE A 1 111 ? -24.433 -7.021 -5.528 1.00 58.06 111 ILE A O 1
ATOM 890 N N . PHE A 1 112 ? -22.912 -8.607 -5.941 1.00 56.19 112 PHE A N 1
ATOM 891 C CA . PHE A 1 112 ? -23.712 -9.425 -6.844 1.00 56.19 112 PHE A CA 1
ATOM 892 C C . PHE A 1 112 ? -24.308 -10.662 -6.149 1.00 56.19 112 PHE A C 1
ATOM 894 O O . PHE A 1 112 ? -25.031 -11.408 -6.801 1.00 56.19 112 PHE A O 1
ATOM 901 N N . ASP A 1 113 ? -24.041 -10.870 -4.853 1.00 57.19 113 ASP A N 1
ATOM 902 C CA . ASP A 1 113 ? -24.635 -11.939 -4.036 1.00 57.19 113 ASP A CA 1
ATOM 903 C C . ASP A 1 113 ? -26.020 -11.545 -3.496 1.00 57.19 113 ASP A C 1
ATOM 905 O O . ASP A 1 113 ? -26.372 -11.868 -2.361 1.00 57.19 113 ASP A O 1
ATOM 909 N N . ASP A 1 114 ? -26.830 -10.860 -4.304 1.00 49.62 114 ASP A N 1
ATOM 910 C CA . ASP A 1 114 ? -28.258 -10.782 -4.018 1.00 49.62 114 ASP A CA 1
ATOM 911 C C . ASP A 1 114 ? -28.883 -12.154 -4.364 1.00 49.62 114 ASP A C 1
ATOM 913 O O . ASP A 1 114 ? -28.979 -12.564 -5.519 1.00 49.62 114 ASP A O 1
ATOM 917 N N . GLU A 1 115 ? -29.260 -12.872 -3.300 1.00 50.62 115 GLU A N 1
ATOM 918 C CA . GLU A 1 115 ? -30.197 -14.010 -3.218 1.00 50.62 115 GLU A CA 1
ATOM 919 C C . GLU A 1 115 ? -29.738 -15.459 -3.509 1.00 50.62 115 GLU A C 1
ATOM 921 O O . GLU A 1 115 ? -30.497 -16.368 -3.173 1.00 50.62 115 GLU A O 1
ATOM 926 N N . ALA A 1 116 ? -28.530 -15.754 -4.013 1.00 50.19 116 ALA A N 1
ATOM 927 C CA . ALA A 1 116 ? -28.169 -17.147 -4.381 1.00 50.19 116 ALA A CA 1
ATOM 928 C C . ALA A 1 116 ? -27.049 -17.833 -3.566 1.00 50.19 116 ALA A C 1
ATOM 930 O O . ALA A 1 116 ? -26.871 -19.045 -3.690 1.00 50.19 116 ALA A O 1
ATOM 931 N N . SER A 1 117 ? -26.304 -17.112 -2.725 1.00 49.59 117 SER A N 1
ATOM 932 C CA . SER A 1 117 ? -25.053 -17.628 -2.125 1.00 49.59 117 SER A CA 1
ATOM 933 C C . SER A 1 117 ? -25.197 -18.155 -0.691 1.00 49.59 117 SER A C 1
ATOM 935 O O . SER A 1 117 ? -24.202 -18.318 0.018 1.00 49.59 117 SER A O 1
ATOM 937 N N . ALA A 1 118 ? -26.425 -18.438 -0.246 1.00 52.59 118 ALA A N 1
ATOM 938 C CA . ALA A 1 118 ? -26.649 -19.108 1.029 1.00 52.59 118 ALA A CA 1
ATOM 939 C C . ALA A 1 118 ? -26.000 -20.509 1.004 1.00 52.59 118 ALA A C 1
ATOM 941 O O . ALA A 1 118 ? -26.415 -21.383 0.250 1.00 52.59 118 ALA A O 1
ATOM 942 N N . GLU A 1 119 ? -24.987 -20.686 1.857 1.00 52.03 119 GLU A N 1
ATOM 943 C CA . GLU A 1 119 ? -24.345 -21.957 2.223 1.00 52.03 119 GLU A CA 1
ATOM 944 C C . GLU A 1 119 ? -23.408 -22.596 1.180 1.00 52.03 119 GLU A C 1
ATO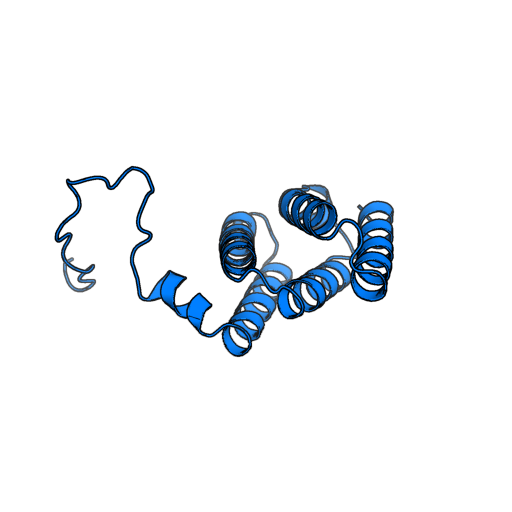M 946 O O . GLU A 1 119 ? -23.573 -23.750 0.786 1.00 52.03 119 GLU A O 1
ATOM 951 N N . LEU A 1 120 ? -22.321 -21.910 0.807 1.00 61.12 120 LEU A N 1
ATOM 952 C CA . LEU A 1 120 ? -21.136 -22.644 0.347 1.00 61.12 120 LEU A CA 1
ATOM 953 C C . LEU A 1 120 ? -20.410 -23.232 1.574 1.00 61.12 120 LEU A C 1
ATOM 955 O O . LEU A 1 120 ? -19.976 -22.468 2.440 1.00 61.12 120 LEU A O 1
ATOM 959 N N . PRO A 1 121 ? -20.280 -24.569 1.691 1.00 59.69 121 PRO A N 1
ATOM 960 C CA . PRO A 1 121 ? -19.602 -25.187 2.822 1.00 59.69 121 PRO A CA 1
ATOM 961 C C . PRO A 1 121 ? -18.140 -24.734 2.874 1.00 59.69 121 PRO A C 1
ATOM 963 O O . PRO A 1 121 ? -17.462 -24.661 1.847 1.00 59.69 121 PRO A O 1
ATOM 966 N N . GLY A 1 122 ? -17.668 -24.428 4.087 1.00 66.19 122 GLY A N 1
ATOM 967 C CA . GLY A 1 122 ? -16.290 -24.018 4.340 1.00 66.19 122 GLY A CA 1
ATOM 968 C C . GLY A 1 122 ? -15.288 -24.978 3.698 1.00 66.19 122 GLY A C 1
ATOM 969 O O . GLY A 1 122 ? -15.485 -26.194 3.692 1.00 66.19 122 GLY A O 1
ATOM 970 N N . TYR A 1 123 ? -14.224 -24.417 3.126 1.00 70.31 123 TYR A N 1
ATOM 971 C CA . TYR A 1 123 ? -13.181 -25.169 2.435 1.00 70.31 123 TYR A CA 1
ATOM 972 C C . TYR A 1 123 ? -12.536 -26.213 3.368 1.00 70.31 123 TYR A C 1
ATOM 974 O O . TYR A 1 123 ? -11.782 -25.866 4.276 1.00 70.31 123 TYR A O 1
ATOM 982 N N . ASP A 1 124 ? -12.828 -27.496 3.134 1.00 72.31 124 ASP A N 1
ATOM 983 C CA . ASP A 1 124 ? -12.221 -28.629 3.839 1.00 72.31 124 ASP A CA 1
ATOM 984 C C . ASP A 1 124 ? -10.953 -29.090 3.103 1.00 72.31 124 ASP A C 1
ATOM 986 O O . ASP A 1 124 ? -11.003 -29.790 2.087 1.00 72.31 124 ASP A O 1
ATOM 990 N N . GLY A 1 125 ? -9.798 -28.687 3.635 1.00 67.31 125 GLY A N 1
ATOM 991 C CA . GLY A 1 125 ? -8.477 -28.999 3.088 1.00 67.31 125 GLY A CA 1
ATOM 992 C C . GLY A 1 125 ? -8.056 -30.471 3.182 1.00 67.31 125 GLY A C 1
ATOM 993 O O . GLY A 1 125 ? -6.952 -30.798 2.742 1.00 67.31 125 GLY A O 1
ATOM 994 N N . HIS A 1 126 ? -8.888 -31.360 3.738 1.00 65.75 126 HIS A N 1
ATOM 995 C CA . HIS A 1 126 ? -8.576 -32.786 3.877 1.00 65.75 126 HIS A CA 1
ATOM 996 C C . HIS A 1 126 ? -9.070 -33.673 2.730 1.00 65.75 126 HIS A C 1
ATOM 998 O O . HIS A 1 126 ? -8.753 -34.862 2.712 1.00 65.75 126 HIS A O 1
ATOM 1004 N N . LYS A 1 127 ? -9.782 -33.130 1.737 1.00 58.62 127 LYS A N 1
ATOM 1005 C CA . LYS A 1 127 ? -10.156 -33.892 0.537 1.00 58.62 127 LYS A CA 1
ATOM 1006 C C . LYS A 1 127 ? -9.070 -33.788 -0.539 1.00 58.62 127 LYS A C 1
ATOM 1008 O O . LYS A 1 127 ? -9.034 -32.833 -1.312 1.00 58.62 127 LYS A O 1
ATOM 1013 N N . ARG A 1 128 ? -8.190 -34.789 -0.576 1.00 50.84 128 ARG A N 1
ATOM 1014 C CA . ARG A 1 128 ? -7.408 -35.192 -1.754 1.00 50.84 128 ARG A CA 1
ATOM 1015 C C . ARG A 1 128 ? -7.811 -36.599 -2.159 1.00 50.84 128 ARG A C 1
ATOM 1017 O O . ARG A 1 128 ? -8.036 -37.409 -1.235 1.00 50.84 128 ARG A O 1
#

pLDDT: mean 86.95, std 13.27, range [49.59, 98.12]

Sequence (128 aa):
FNTGIQALLLIQHLSAARNLATDRFYRTLYESLLDPRLVTSSKQALYLNLLLRALKSDVDVRRVKAFAKRMLQISSLHQPPFVCGLLYVIAHLRQTFPDLSTLVDEPEASIFDDEASAELPGYDGHKR

Organism: Photinus pyralis (NCBI:txid7054)

Secondary structure (DSSP, 8-state):
-HHHHHHHHHHHHHHHHH--SHHHHHHHHHHHTT-GGGTT-TTHHHHHHHHHHHHHT-S-HHHHHHHHHHHHHHGGGS-HHHHHHHHHHHHHHHHH-GGGGHHHHS----TT-SSS-TTPPP--TT--

Radius of gyration: 16.95 Å; Cα contacts (8 Å, |Δi|>4): 65; chains: 1; bounding box: 46×56×28 Å

Nearest PDB structures (foldseek):
  7zf1-assembly1_B  TM=6.903E-01  e=2.512E+00  Homo sapiens
  9fff-assembly1_A  TM=6.935E-01  e=2.794E+00  Gallus gallus
  6vad-assembly1_B  TM=7.086E-01  e=4.510E+00  Homo sapiens
  7kzv-assembly1_V  TM=6.676E-01  e=5.016E+00  Homo sapiens

Solvent-accessible surface area (backbone atoms only — not comparable to full-atom values): 7889 Å² total; per-residue (Å²): 95,72,69,57,53,54,50,52,52,54,48,50,55,49,19,71,76,66,73,47,63,52,68,61,49,52,51,52,56,58,57,51,72,71,41,72,59,55,70,80,40,96,54,49,71,60,50,52,51,50,51,44,57,53,54,73,71,52,86,54,64,69,58,49,49,54,49,50,53,50,53,60,68,49,34,85,75,43,58,69,75,58,36,54,51,50,53,51,42,48,57,54,45,36,75,76,38,64,74,54,52,44,77,76,80,42,83,83,84,52,96,79,56,77,89,74,68,84,79,76,78,77,88,66,88,82,79,126

InterPro domains:
  IPR005612 CCAAT-binding factor [PF03914] (5-114)
  IPR040155 CEBPZ/Mak21-like [PTHR12048] (1-115)

Foldseek 3Di:
DVVLLVVLVVVLVVCVVPVPPLVVSLVSLLVCLPVLCCQVDPCLVVNLVSLLVSLLPDPDVVSNLVSLVSLVVCLVVHDPVSNVSSVVSLVVSCVSPVCNCCVPVPDDDDPPPPPDPPDDDPDDPPDD

Mean predicted aligned error: 8.18 Å